Protein AF-A0A9X0MG99-F1 (afdb_monomer)

Radius of gyration: 11.66 Å; Cα contacts (8 Å, |Δi|>4): 116; chains: 1; bounding box: 26×27×32 Å

Nearest PDB structures (foldseek):
  3cqb-assembly1_A  TM=8.353E-01  e=5.608E-04  unclassified
  3c37-assembly2_B  TM=7.542E-01  e=5.994E-04  Geobacter sulfurreducens PCA
  3c37-assembly1_A  TM=7.448E-01  e=9.561E-04  Geobacter sulfurreducens PCA
  6ait-assembly1_B  TM=7.644E-01  e=5.589E-02  Escherichia coli K-12
  6ait-assembly1_E  TM=7.618E-01  e=7.298E-02  Escherichia coli K-12

Solvent-accessible surface area (backbone atoms only — not comparable to full-atom values): 4689 Å² total; per-residue (Å²): 137,83,56,72,39,74,47,50,71,67,61,42,61,76,43,39,67,58,51,50,52,51,25,63,76,69,72,55,78,82,72,40,63,30,33,27,73,37,78,61,68,46,69,45,49,51,73,80,48,29,38,36,36,18,50,18,26,72,72,72,48,53,73,68,55,45,48,52,52,51,52,52,33,50,49,26,36,75,67,73,48,77,131

InterPro domains:
  IPR001915 Peptidase M48 [PF01435] (18-82)
  IPR050083 Membrane-localized HtpX protease [PTHR43221] (6-79)

Organism: Bacillus cereus (NCBI:txid1396)

Secondary structure (DSSP, 8-state):
---EEEPPHHHHHHHHHHHHHHHHHHT--SPEEEEE--SS--EEEETTTEEEEEHHHHHH--HHHHHHHHHHHHHHHHHT---

pLDDT: mean 84.98, std 9.45, range [48.22, 93.62]

Structure (mmCIF, N/CA/C/O backbone):
data_AF-A0A9X0MG99-F1
#
_entry.id   AF-A0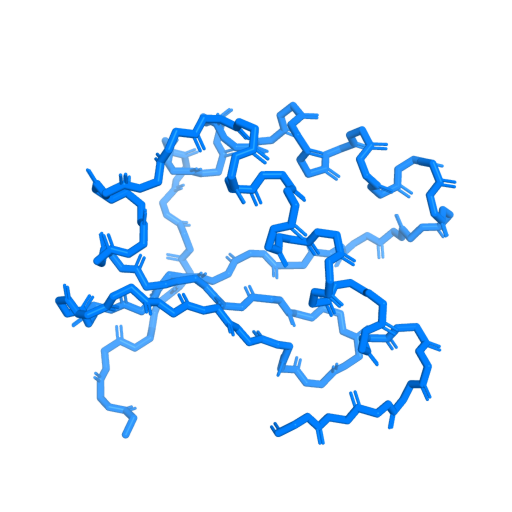A9X0MG99-F1
#
loop_
_atom_site.group_PDB
_atom_site.id
_atom_site.type_symbol
_atom_sit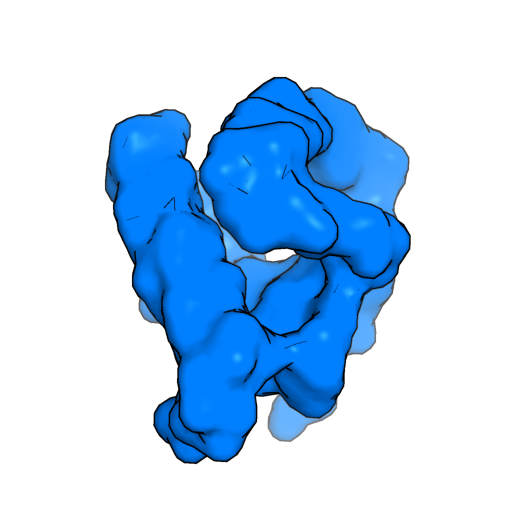e.label_atom_id
_atom_site.label_alt_id
_atom_site.label_comp_id
_atom_site.label_asym_id
_atom_site.label_entity_id
_atom_site.label_seq_id
_atom_site.pdbx_PDB_ins_code
_atom_site.Cartn_x
_atom_site.Cartn_y
_atom_site.Cartn_z
_atom_site.occupancy
_atom_site.B_iso_or_equiv
_atom_site.auth_seq_id
_atom_site.auth_comp_id
_atom_site.auth_asym_id
_atom_site.auth_atom_id
_atom_site.pdbx_PDB_model_num
ATOM 1 N N . MET A 1 1 ? -9.123 1.494 -17.843 1.00 50.84 1 MET A N 1
ATOM 2 C CA . MET A 1 1 ? -8.871 0.727 -16.601 1.00 50.84 1 MET A CA 1
ATOM 3 C C . MET A 1 1 ? -9.006 -0.778 -16.867 1.00 50.84 1 MET A C 1
ATOM 5 O O . MET A 1 1 ? -9.855 -1.435 -16.281 1.00 50.84 1 MET A O 1
ATOM 9 N N . ASN A 1 2 ? -8.192 -1.340 -17.768 1.00 48.22 2 ASN A N 1
ATOM 10 C CA . ASN A 1 2 ? -8.138 -2.794 -17.971 1.00 48.22 2 ASN A CA 1
ATOM 11 C C . ASN A 1 2 ? -7.015 -3.352 -17.082 1.00 48.22 2 ASN A C 1
ATOM 13 O O . ASN A 1 2 ? -5.908 -2.831 -17.143 1.00 48.22 2 ASN A O 1
ATOM 17 N N . GLY A 1 3 ? -7.285 -4.377 -16.262 1.00 69.81 3 GLY A N 1
ATOM 18 C CA . GLY A 1 3 ? -6.239 -5.099 -15.512 1.00 69.81 3 GLY A CA 1
ATOM 19 C C . GLY A 1 3 ?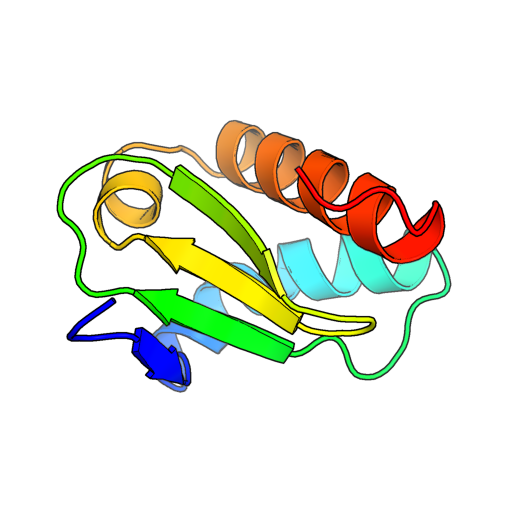 -6.169 -4.872 -13.995 1.00 69.81 3 GLY A C 1
ATOM 20 O O . GLY A 1 3 ? -5.197 -5.303 -13.373 1.00 69.81 3 GLY A O 1
ATOM 21 N N . MET A 1 4 ? -7.169 -4.238 -13.369 1.00 78.44 4 MET A N 1
ATOM 22 C CA . MET A 1 4 ? -7.261 -4.209 -11.903 1.00 78.44 4 MET A CA 1
ATOM 23 C C . MET A 1 4 ? -7.705 -5.575 -11.375 1.00 78.44 4 MET A C 1
ATOM 25 O O . MET A 1 4 ? -8.740 -6.103 -11.781 1.00 78.44 4 MET A O 1
ATOM 29 N N . ARG A 1 5 ? -6.942 -6.137 -10.436 1.00 85.44 5 ARG A N 1
ATOM 30 C CA . ARG A 1 5 ? -7.309 -7.365 -9.725 1.00 85.44 5 ARG A CA 1
ATOM 31 C C . ARG A 1 5 ? -7.111 -7.207 -8.227 1.00 85.44 5 ARG A C 1
ATOM 33 O O . ARG A 1 5 ? -6.338 -6.371 -7.763 1.00 85.44 5 ARG A O 1
ATOM 40 N N . ARG A 1 6 ? -7.758 -8.075 -7.449 1.00 80.25 6 ARG A N 1
ATOM 41 C CA . ARG A 1 6 ? -7.385 -8.234 -6.040 1.00 80.25 6 ARG A CA 1
ATOM 42 C C . ARG A 1 6 ? -5.911 -8.625 -5.941 1.00 80.25 6 ARG A C 1
ATOM 44 O O . ARG A 1 6 ? -5.406 -9.396 -6.767 1.00 80.25 6 ARG A O 1
ATOM 51 N N . ALA A 1 7 ? -5.233 -8.083 -4.934 1.00 79.88 7 ALA A N 1
ATOM 52 C CA . ALA A 1 7 ? -3.885 -8.506 -4.594 1.00 79.88 7 ALA A CA 1
ATOM 53 C C . ALA A 1 7 ? -3.868 -10.025 -4.336 1.00 79.88 7 ALA A C 1
ATOM 55 O O . ALA A 1 7 ? -4.794 -10.586 -3.747 1.00 79.88 7 ALA A O 1
ATOM 56 N N . THR A 1 8 ? -2.825 -10.707 -4.805 1.00 83.44 8 THR A N 1
ATOM 57 C CA . THR A 1 8 ? -2.588 -12.113 -4.457 1.00 83.44 8 THR A CA 1
ATOM 58 C C . THR A 1 8 ? -2.270 -12.226 -2.968 1.00 83.44 8 THR A C 1
ATOM 60 O O . THR A 1 8 ? -1.817 -11.260 -2.358 1.00 83.44 8 THR A O 1
ATOM 63 N N . LYS A 1 9 ? -2.435 -13.419 -2.380 1.00 78.38 9 LYS A N 1
ATOM 64 C CA . LYS A 1 9 ? -2.092 -13.652 -0.965 1.00 78.38 9 LYS A CA 1
ATOM 65 C C . LYS A 1 9 ? -0.673 -13.194 -0.623 1.00 78.38 9 LYS A C 1
ATOM 67 O O . LYS A 1 9 ? -0.499 -12.477 0.348 1.00 78.38 9 LYS A O 1
ATOM 7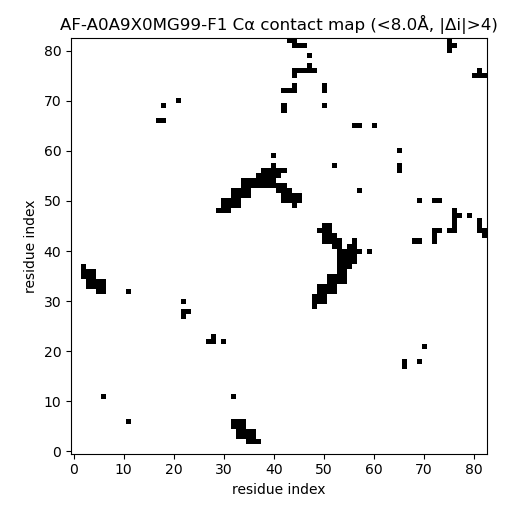2 N N . ARG A 1 10 ? 0.305 -13.506 -1.479 1.00 83.56 10 ARG A N 1
ATOM 73 C CA . ARG A 1 10 ? 1.705 -13.093 -1.301 1.00 83.56 10 ARG A CA 1
ATOM 74 C C . ARG A 1 10 ? 1.882 -11.573 -1.338 1.00 83.56 10 ARG A C 1
ATOM 76 O O . ARG A 1 10 ? 2.608 -11.022 -0.523 1.00 83.56 10 ARG A O 1
ATOM 83 N N . GLU A 1 11 ? 1.230 -10.898 -2.283 1.00 81.56 11 GLU A N 1
ATOM 84 C CA . GLU A 1 11 ? 1.265 -9.432 -2.377 1.00 81.56 11 GLU A CA 1
ATOM 85 C C . GLU A 1 11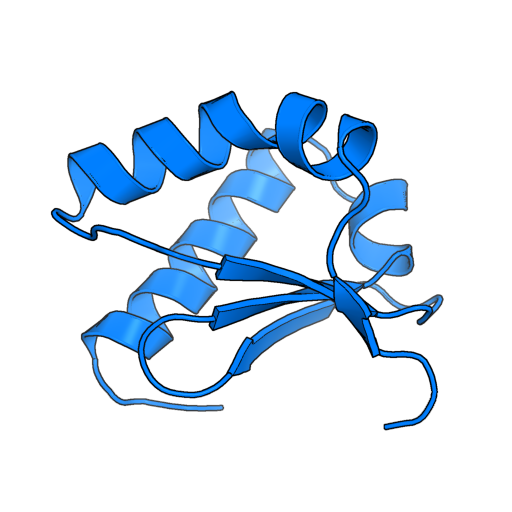 ? 0.634 -8.774 -1.147 1.00 81.56 11 GLU A C 1
ATOM 87 O O . GLU A 1 11 ? 1.146 -7.762 -0.677 1.00 81.56 11 GLU A O 1
ATOM 92 N N . VAL A 1 12 ? -0.450 -9.353 -0.620 1.00 78.88 12 VAL A N 1
ATOM 93 C CA . VAL A 1 12 ? -1.055 -8.910 0.639 1.00 78.88 12 VAL A CA 1
ATOM 94 C C . VAL A 1 12 ? -0.091 -9.156 1.790 1.00 78.88 12 VAL A C 1
ATOM 96 O O . VAL A 1 12 ? 0.243 -8.208 2.478 1.00 78.88 12 VAL A O 1
ATOM 99 N N . GLU A 1 13 ? 0.405 -10.377 1.979 1.00 80.38 13 GLU A N 1
ATOM 100 C CA . GLU A 1 13 ? 1.300 -10.749 3.085 1.00 80.38 13 GLU A CA 1
ATOM 101 C C . GLU A 1 13 ? 2.550 -9.868 3.163 1.00 80.38 13 GLU A C 1
ATOM 103 O O . GLU A 1 13 ? 2.906 -9.423 4.248 1.00 80.38 13 GLU A O 1
ATOM 108 N N . GLN A 1 14 ? 3.171 -9.544 2.025 1.00 82.88 14 GLN A N 1
ATOM 109 C CA . GLN A 1 14 ? 4.352 -8.673 1.981 1.00 82.88 14 GLN A CA 1
ATOM 110 C C . GLN A 1 14 ? 4.071 -7.236 2.435 1.00 82.88 14 GLN A C 1
ATOM 112 O O . GLN A 1 14 ? 4.980 -6.546 2.878 1.00 82.88 14 GLN A O 1
ATOM 117 N N . ARG A 1 15 ? 2.830 -6.765 2.294 1.00 82.94 15 ARG A N 1
ATOM 118 C CA . ARG A 1 15 ? 2.441 -5.361 2.541 1.00 82.94 15 ARG A CA 1
ATOM 119 C C . ARG A 1 15 ? 1.545 -5.214 3.758 1.00 82.94 15 ARG A C 1
ATOM 121 O O . ARG A 1 15 ? 1.314 -4.103 4.225 1.00 82.94 15 ARG A O 1
ATOM 128 N N . LYS A 1 16 ? 1.055 -6.339 4.269 1.00 81.12 16 LYS A N 1
ATOM 129 C CA . LYS A 1 16 ? 0.187 -6.451 5.429 1.00 81.12 16 LYS A CA 1
ATOM 130 C C . LYS A 1 16 ? 0.784 -5.773 6.662 1.00 81.12 16 LYS A C 1
ATOM 132 O O . LYS A 1 16 ? 0.018 -5.072 7.301 1.00 81.12 16 LYS A O 1
ATOM 137 N N . PRO A 1 17 ? 2.096 -5.854 6.968 1.00 87.44 17 PRO A N 1
ATOM 138 C CA . PRO A 1 17 ? 2.650 -5.144 8.122 1.00 87.44 17 PRO A CA 1
ATOM 139 C C . PRO A 1 17 ? 2.468 -3.623 8.034 1.00 87.44 17 PRO A C 1
ATOM 141 O O . PRO A 1 17 ? 1.990 -3.005 8.980 1.00 87.44 17 PRO A O 1
ATOM 144 N N . ILE A 1 18 ? 2.779 -3.031 6.876 1.00 88.31 18 ILE A N 1
ATOM 145 C CA . ILE A 1 18 ? 2.653 -1.586 6.635 1.00 88.31 18 ILE A CA 1
ATOM 146 C C . ILE A 1 18 ? 1.178 -1.178 6.649 1.00 88.31 18 ILE A C 1
ATOM 148 O O . ILE A 1 18 ? 0.799 -0.216 7.312 1.00 88.31 18 ILE A O 1
ATOM 152 N N . LEU A 1 19 ? 0.332 -1.935 5.944 1.00 85.69 19 LEU A N 1
ATOM 153 C CA . LEU A 1 19 ? -1.108 -1.693 5.887 1.00 85.69 19 LEU A CA 1
ATOM 154 C C . LEU A 1 19 ? -1.762 -1.798 7.263 1.00 85.69 19 LEU A C 1
ATOM 156 O O . LEU A 1 19 ? -2.516 -0.902 7.627 1.00 85.69 19 LEU A O 1
ATOM 160 N N . ASP A 1 20 ? -1.464 -2.846 8.028 1.00 86.75 20 ASP A N 1
ATOM 161 C CA . ASP A 1 20 ? -2.013 -3.062 9.367 1.00 86.75 20 ASP A CA 1
ATOM 162 C C . ASP A 1 20 ? -1.543 -1.949 10.320 1.00 86.75 20 ASP A C 1
ATOM 164 O O . ASP A 1 20 ? -2.360 -1.403 11.061 1.00 86.75 20 ASP A O 1
ATOM 168 N N . ALA A 1 21 ? -0.268 -1.543 10.258 1.00 87.62 21 ALA A N 1
ATOM 169 C CA . ALA A 1 21 ? 0.266 -0.447 11.070 1.00 87.62 21 ALA A CA 1
ATOM 170 C C . ALA A 1 21 ? -0.419 0.896 10.758 1.00 87.62 21 ALA A C 1
ATOM 172 O O . ALA A 1 21 ? -0.802 1.630 11.674 1.00 87.62 21 ALA A O 1
ATOM 173 N N . LEU A 1 22 ? -0.625 1.207 9.474 1.00 87.19 22 LEU A N 1
ATOM 174 C CA . LEU A 1 22 ? -1.342 2.409 9.046 1.00 87.19 22 LEU A CA 1
ATOM 175 C C . LEU A 1 22 ? -2.822 2.354 9.445 1.00 87.19 22 LEU A C 1
ATOM 177 O O . LEU A 1 22 ? -3.335 3.313 10.018 1.00 87.19 22 LEU A O 1
ATOM 181 N N . CYS A 1 23 ? -3.496 1.226 9.211 1.00 87.25 23 CYS A N 1
ATOM 182 C CA . CYS A 1 23 ? -4.897 1.024 9.584 1.00 87.25 23 CYS A CA 1
ATOM 183 C C . CYS A 1 23 ? -5.104 1.170 11.095 1.00 87.25 23 CYS A C 1
ATOM 185 O O . CYS A 1 23 ? -6.018 1.873 11.521 1.00 87.25 23 CYS A O 1
ATOM 187 N N . GLN A 1 24 ? -4.225 0.575 11.908 1.00 88.00 24 GLN A N 1
ATOM 188 C CA . GLN A 1 24 ? -4.270 0.685 13.364 1.00 88.00 24 GLN A CA 1
ATOM 189 C C . GLN A 1 24 ? -4.078 2.132 13.824 1.00 88.00 24 GLN A C 1
ATOM 191 O O . GLN A 1 24 ? -4.845 2.626 14.648 1.00 88.00 24 GLN A O 1
ATOM 196 N N . ARG A 1 25 ? -3.072 2.826 13.281 1.00 86.31 25 ARG A N 1
ATOM 197 C CA . ARG A 1 25 ? -2.755 4.209 13.658 1.00 86.31 25 ARG A CA 1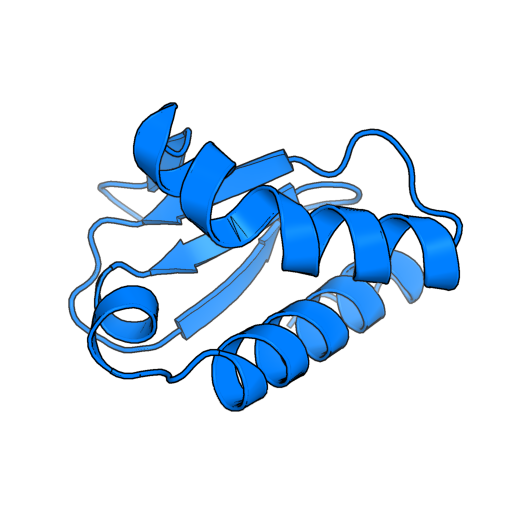
ATOM 198 C C . ARG A 1 25 ? -3.858 5.194 13.267 1.00 86.31 25 ARG A C 1
ATOM 200 O O . ARG A 1 25 ? -4.049 6.189 13.958 1.00 86.31 25 ARG A O 1
ATOM 207 N N . LEU A 1 26 ? -4.563 4.918 12.172 1.00 83.31 26 LEU A N 1
ATOM 208 C CA . LEU A 1 26 ? -5.597 5.788 11.610 1.00 83.31 26 LEU A CA 1
ATOM 209 C C . LEU A 1 26 ? -7.027 5.355 11.979 1.00 83.31 26 LEU A C 1
ATOM 211 O O . LEU A 1 26 ? -7.981 6.028 11.601 1.00 83.31 26 LEU A O 1
ATOM 215 N N . GLY A 1 27 ? -7.192 4.255 12.721 1.00 84.62 27 GLY A N 1
ATOM 216 C CA . GLY A 1 27 ? -8.498 3.762 13.170 1.00 84.62 27 GLY A CA 1
ATOM 217 C C . GLY A 1 27 ? -9.380 3.186 12.055 1.00 84.62 27 GLY A C 1
ATOM 218 O O . GLY A 1 27 ? -10.603 3.167 12.193 1.00 84.62 27 GLY A O 1
ATOM 219 N N . ILE A 1 28 ? -8.788 2.719 10.952 1.00 84.00 28 ILE A N 1
ATOM 220 C CA . ILE A 1 28 ? -9.519 2.163 9.806 1.00 84.00 28 ILE A CA 1
ATOM 221 C C . ILE A 1 28 ? -9.572 0.643 9.906 1.00 84.00 28 ILE A C 1
ATOM 223 O O . ILE A 1 28 ? -8.568 -0.016 10.158 1.00 84.00 28 ILE A O 1
ATOM 227 N N . GLN A 1 29 ? -10.753 0.084 9.654 1.00 84.12 29 GLN A N 1
ATOM 228 C CA . GLN A 1 29 ? -10.980 -1.357 9.583 1.00 84.12 29 GLN A CA 1
ATOM 229 C C . GLN A 1 29 ? -11.449 -1.759 8.182 1.00 84.12 29 GLN A C 1
ATOM 231 O O . GLN A 1 29 ? -12.177 -1.009 7.518 1.00 84.12 29 GLN A O 1
ATOM 236 N N . ASP A 1 30 ? -11.063 -2.968 7.774 1.00 83.50 30 ASP A N 1
ATOM 237 C CA . ASP A 1 30 ? -11.455 -3.614 6.513 1.00 83.50 30 ASP A CA 1
ATOM 238 C C . ASP A 1 30 ? -10.977 -2.895 5.242 1.00 83.50 30 ASP A C 1
ATOM 240 O O . ASP A 1 30 ? -11.673 -2.883 4.226 1.00 83.50 30 ASP A O 1
ATOM 244 N N . LEU A 1 31 ? -9.789 -2.285 5.284 1.00 87.12 31 LEU A N 1
ATOM 245 C CA . LEU A 1 31 ? -9.180 -1.684 4.100 1.00 87.12 31 LEU A CA 1
ATOM 246 C C . LEU A 1 31 ? -8.802 -2.773 3.079 1.00 87.12 31 LEU A C 1
ATOM 248 O O . LEU A 1 31 ? -8.091 -3.730 3.391 1.00 87.12 31 LEU A O 1
ATOM 252 N N . VAL A 1 32 ? -9.263 -2.619 1.840 1.00 88.00 32 VAL A N 1
ATOM 253 C CA . VAL A 1 32 ? -9.023 -3.566 0.748 1.00 88.00 32 VAL A CA 1
ATOM 254 C C . VAL A 1 32 ? -7.873 -3.077 -0.127 1.00 88.00 32 VAL A C 1
ATOM 256 O O . VAL A 1 32 ? -7.940 -1.990 -0.697 1.00 88.00 32 VAL A O 1
ATOM 259 N N . LEU A 1 33 ? -6.847 -3.915 -0.303 1.00 89.12 33 LEU A N 1
ATOM 260 C CA . LEU A 1 33 ? -5.758 -3.658 -1.246 1.00 89.12 33 LEU A CA 1
ATOM 261 C C . LEU A 1 33 ? -6.024 -4.330 -2.603 1.00 89.12 33 LEU A C 1
ATOM 263 O O . LEU A 1 33 ? -6.146 -5.557 -2.705 1.00 89.12 33 LEU A O 1
ATOM 267 N N . CYS A 1 34 ? -6.041 -3.527 -3.662 1.00 91.38 34 CYS A N 1
ATOM 268 C CA . CYS A 1 34 ? -6.061 -3.977 -5.051 1.00 91.38 34 CYS A CA 1
ATOM 269 C C . CYS A 1 34 ? -4.705 -3.741 -5.723 1.00 91.38 34 CYS A C 1
ATOM 271 O O . CYS A 1 34 ? -3.947 -2.856 -5.329 1.00 91.38 34 CYS A O 1
ATOM 273 N N . VAL A 1 35 ? -4.405 -4.540 -6.748 1.00 90.44 35 VAL A N 1
ATOM 274 C CA . VAL A 1 35 ? -3.219 -4.360 -7.588 1.00 90.44 35 VAL A CA 1
ATOM 275 C C . VAL A 1 35 ? -3.646 -4.203 -9.042 1.00 90.44 35 VAL A C 1
ATOM 277 O O . VAL A 1 35 ? -4.299 -5.089 -9.601 1.00 90.44 35 VAL A O 1
ATOM 280 N N . ALA A 1 36 ? -3.249 -3.096 -9.659 1.00 90.88 36 ALA A N 1
ATOM 281 C CA . ALA A 1 36 ? -3.407 -2.864 -11.088 1.00 90.88 36 ALA A CA 1
ATOM 282 C C . ALA A 1 36 ? -2.167 -3.333 -11.856 1.00 90.88 36 ALA A C 1
ATOM 284 O O . ALA A 1 36 ? -1.026 -3.075 -11.455 1.00 90.88 36 ALA A O 1
ATOM 285 N N . ASP A 1 37 ? -2.385 -4.024 -12.976 1.00 90.12 37 ASP A N 1
ATOM 286 C CA . ASP A 1 37 ? -1.319 -4.455 -13.885 1.00 90.12 37 ASP A CA 1
ATOM 287 C C . ASP A 1 37 ? -0.834 -3.311 -14.789 1.00 90.12 37 ASP A C 1
ATOM 289 O O . ASP A 1 37 ? -0.906 -3.373 -16.013 1.00 90.12 37 ASP A O 1
ATOM 293 N N . GLU A 1 38 ? -0.372 -2.232 -14.162 1.00 90.56 38 GLU A N 1
ATOM 294 C CA . GLU A 1 38 ? 0.132 -1.039 -14.835 1.00 90.56 38 GLU A CA 1
ATOM 295 C C . GLU A 1 38 ? 1.635 -0.884 -14.556 1.00 90.56 38 GLU A C 1
ATOM 297 O O . GLU A 1 38 ? 2.073 -1.072 -13.413 1.00 90.56 38 GLU A O 1
ATOM 302 N N . PRO A 1 39 ? 2.454 -0.573 -15.580 1.00 90.31 39 PRO A N 1
ATOM 303 C CA . PRO A 1 39 ? 3.908 -0.532 -15.444 1.00 90.31 39 PRO A CA 1
ATOM 304 C C . PRO A 1 39 ? 4.418 0.750 -14.778 1.00 90.31 39 PRO A C 1
ATOM 306 O O . PRO A 1 39 ? 5.544 0.764 -14.288 1.00 90.31 39 PRO A O 1
ATOM 309 N N . PHE A 1 40 ? 3.612 1.811 -14.755 1.00 92.25 40 PHE A N 1
ATOM 310 C CA . PHE A 1 40 ? 3.994 3.104 -14.194 1.00 92.25 40 PHE A CA 1
ATOM 311 C C . PHE A 1 40 ? 3.660 3.179 -12.701 1.00 92.25 40 PHE A C 1
ATOM 313 O O . PHE A 1 40 ? 2.613 2.663 -12.296 1.00 92.25 40 PHE A O 1
ATOM 320 N N . PRO A 1 41 ? 4.525 3.788 -11.871 1.00 93.06 41 PRO A N 1
ATOM 321 C CA . PRO A 1 41 ? 4.295 3.899 -10.438 1.00 93.06 41 PRO A CA 1
ATOM 322 C C . PRO A 1 41 ? 3.113 4.814 -10.134 1.00 93.06 41 PRO A C 1
ATOM 324 O O . PRO A 1 41 ? 3.133 5.993 -10.473 1.00 93.06 41 PRO A O 1
ATOM 327 N N . ASN A 1 42 ? 2.077 4.246 -9.517 1.00 93.06 42 ASN A N 1
ATOM 328 C CA . ASN A 1 42 ? 0.902 4.973 -9.062 1.00 93.06 42 ASN A CA 1
ATOM 329 C C . ASN A 1 42 ? 0.192 4.225 -7.916 1.00 93.06 42 ASN A C 1
ATOM 331 O O . ASN A 1 42 ? 0.318 3.000 -7.778 1.00 93.06 42 ASN A O 1
ATOM 335 N N . ALA A 1 43 ? -0.585 4.960 -7.128 1.00 92.75 43 ALA A N 1
ATOM 336 C CA . ALA A 1 43 ? -1.579 4.438 -6.201 1.00 92.75 43 ALA A CA 1
ATOM 337 C C . ALA A 1 43 ? -2.775 5.390 -6.158 1.00 92.75 43 ALA A C 1
ATOM 339 O O . ALA A 1 43 ? -2.621 6.572 -6.438 1.00 92.75 43 ALA A O 1
ATOM 340 N N . TYR A 1 44 ? -3.957 4.872 -5.845 1.00 91.56 44 TYR A N 1
ATOM 341 C CA . TYR A 1 44 ? -5.155 5.693 -5.714 1.00 91.56 44 TYR A CA 1
ATOM 342 C C . TYR A 1 44 ? -6.187 5.051 -4.791 1.00 91.56 44 TYR A C 1
ATOM 344 O O . TYR A 1 44 ? -6.366 3.824 -4.773 1.00 91.56 44 TYR A O 1
ATOM 352 N N . ALA A 1 45 ? -6.900 5.890 -4.049 1.00 90.12 45 ALA A N 1
ATOM 353 C CA . ALA A 1 45 ? -8.116 5.516 -3.344 1.00 90.12 45 ALA A CA 1
ATOM 354 C C . ALA A 1 45 ? -9.260 5.198 -4.327 1.00 90.12 45 ALA A C 1
ATOM 356 O O . ALA A 1 45 ? -9.498 5.906 -5.302 1.00 90.12 45 ALA A O 1
ATOM 357 N N . LEU A 1 46 ? -10.005 4.127 -4.056 1.00 85.81 46 LEU A N 1
ATOM 358 C CA . LEU A 1 46 ? -11.202 3.741 -4.797 1.00 85.81 46 LEU A CA 1
ATOM 359 C C . LEU A 1 46 ? -12.381 3.605 -3.823 1.00 85.81 46 LEU A C 1
ATOM 361 O O . LEU A 1 46 ? -12.526 2.613 -3.103 1.00 85.81 46 LEU A O 1
ATOM 365 N N . GLY A 1 47 ? -13.250 4.615 -3.804 1.00 83.19 47 GLY A N 1
ATOM 366 C CA . GLY A 1 47 ? -14.357 4.683 -2.850 1.00 83.19 47 GLY A CA 1
ATOM 367 C C . GLY A 1 47 ? -13.868 4.831 -1.405 1.00 83.19 47 GLY A C 1
ATOM 368 O O . GLY A 1 47 ? -12.827 5.421 -1.147 1.00 83.19 47 GLY A O 1
ATOM 369 N N . SER A 1 48 ? -14.625 4.294 -0.445 1.00 79.81 48 SER A N 1
ATOM 370 C CA . SER A 1 48 ? -14.425 4.590 0.983 1.00 79.81 48 SER A CA 1
ATOM 371 C C . SER A 1 48 ? -13.507 3.631 1.741 1.00 79.81 48 SER A C 1
ATOM 373 O O . SER A 1 48 ? -13.208 3.884 2.902 1.00 79.81 48 SER A O 1
ATOM 375 N N . LYS A 1 49 ? -13.103 2.499 1.153 1.00 86.38 49 LYS A N 1
ATOM 376 C CA . LYS A 1 49 ? -12.301 1.470 1.850 1.00 86.38 49 LYS A CA 1
ATOM 377 C C . LYS A 1 49 ? -11.382 0.665 0.932 1.00 86.38 49 LYS A C 1
ATOM 379 O O . LYS A 1 49 ? -10.942 -0.418 1.306 1.00 86.38 49 LYS A O 1
ATOM 384 N N . THR A 1 50 ? -11.099 1.147 -0.273 1.00 89.44 50 THR A N 1
ATOM 385 C CA . THR A 1 50 ? -10.226 0.422 -1.203 1.00 89.44 50 THR A CA 1
ATOM 386 C C . THR A 1 50 ? -9.074 1.310 -1.618 1.00 89.44 50 THR A C 1
ATOM 388 O O . THR A 1 50 ? -9.282 2.473 -1.940 1.00 89.44 50 THR A O 1
ATOM 391 N N . ILE A 1 51 ? -7.871 0.751 -1.641 1.00 90.88 51 ILE A N 1
ATOM 392 C CA . ILE A 1 51 ? -6.695 1.382 -2.236 1.00 90.88 51 ILE A CA 1
ATOM 393 C C . ILE A 1 51 ? -6.175 0.458 -3.320 1.00 90.88 51 ILE A C 1
ATOM 395 O O . ILE A 1 51 ? -6.037 -0.751 -3.115 1.00 90.88 51 ILE A O 1
ATOM 399 N N . CYS A 1 52 ? -5.895 1.022 -4.484 1.00 92.12 52 CYS A N 1
ATOM 400 C CA . CYS A 1 52 ? -5.257 0.320 -5.578 1.00 92.12 52 CYS A CA 1
ATOM 401 C C . CYS A 1 52 ? -3.817 0.804 -5.721 1.00 92.12 52 CYS A C 1
ATOM 403 O O . CYS A 1 52 ? -3.562 2.001 -5.729 1.00 92.12 52 CYS A O 1
ATOM 405 N N . VAL A 1 53 ? -2.882 -0.131 -5.861 1.00 93.56 53 VAL A N 1
ATOM 406 C CA . VAL A 1 53 ? -1.474 0.150 -6.169 1.00 93.56 53 VAL A CA 1
ATOM 407 C C . VAL A 1 53 ? -1.106 -0.488 -7.504 1.00 93.56 53 VAL A C 1
ATOM 409 O O . VAL A 1 53 ? -1.590 -1.571 -7.834 1.00 93.56 53 VAL A O 1
ATOM 412 N N . THR A 1 54 ? -0.248 0.141 -8.298 1.00 93.31 54 THR A N 1
ATOM 413 C CA . THR A 1 54 ? 0.190 -0.445 -9.574 1.00 93.31 54 THR A CA 1
ATOM 414 C C . THR A 1 54 ? 1.379 -1.381 -9.386 1.00 93.31 54 THR A C 1
ATOM 416 O O . THR A 1 54 ? 2.191 -1.214 -8.474 1.00 93.31 54 THR A O 1
ATOM 419 N N . LYS A 1 55 ? 1.556 -2.358 -10.284 1.00 91.06 55 LYS A N 1
ATOM 420 C CA . LYS A 1 55 ? 2.790 -3.163 -10.318 1.00 91.06 55 LYS A CA 1
ATOM 421 C C . LYS A 1 55 ? 4.045 -2.313 -10.507 1.00 91.06 55 LYS A C 1
ATOM 423 O O . LYS A 1 55 ? 5.090 -2.703 -9.996 1.00 91.06 55 LYS A O 1
ATOM 428 N N . GLY A 1 56 ? 3.953 -1.199 -11.234 1.00 92.56 56 GLY A N 1
ATOM 429 C CA . GLY A 1 56 ? 5.034 -0.227 -11.370 1.00 92.56 56 GLY A CA 1
ATOM 430 C C . GLY A 1 56 ? 5.521 0.264 -10.014 1.00 92.56 56 GLY A C 1
ATOM 431 O O . GLY A 1 56 ? 6.695 0.101 -9.699 1.00 92.56 56 GLY A O 1
ATOM 432 N N . LEU A 1 57 ? 4.599 0.741 -9.171 1.00 93.62 57 LEU A N 1
ATOM 433 C CA . LEU A 1 57 ? 4.931 1.275 -7.850 1.00 93.62 57 LEU A CA 1
ATOM 434 C C . LEU A 1 57 ? 5.580 0.203 -6.981 1.00 93.62 57 LEU A C 1
ATOM 436 O O . LEU A 1 57 ? 6.600 0.433 -6.349 1.00 93.62 57 LEU A O 1
ATOM 440 N N . LEU A 1 58 ? 5.025 -1.004 -7.020 1.00 90.12 58 LEU A N 1
ATOM 441 C CA . LEU A 1 58 ? 5.502 -2.142 -6.237 1.00 90.12 58 LEU A CA 1
ATOM 442 C C . LEU A 1 58 ? 6.896 -2.636 -6.632 1.00 90.12 58 LEU A C 1
ATOM 444 O O . LEU A 1 58 ? 7.514 -3.369 -5.866 1.00 90.12 58 LEU A O 1
ATOM 448 N N . LYS A 1 59 ? 7.359 -2.310 -7.841 1.00 91.56 59 LYS A N 1
ATOM 449 C CA . LYS A 1 59 ? 8.697 -2.665 -8.324 1.00 91.56 59 LYS A CA 1
ATOM 450 C C . LYS A 1 59 ? 9.726 -1.579 -8.042 1.00 91.56 59 LYS A C 1
ATOM 452 O O . LYS A 1 59 ? 10.905 -1.904 -7.958 1.00 91.56 59 LYS A O 1
ATOM 457 N N . THR A 1 60 ? 9.301 -0.319 -7.982 1.00 93.38 60 THR A N 1
ATOM 458 C CA . THR A 1 60 ? 10.209 0.830 -7.903 1.00 93.38 60 THR A CA 1
ATOM 459 C C . THR A 1 60 ? 10.307 1.419 -6.506 1.00 93.38 60 THR A C 1
ATOM 461 O O . THR A 1 60 ? 11.373 1.908 -6.158 1.00 93.38 60 THR A O 1
ATOM 464 N N . ALA A 1 61 ? 9.220 1.393 -5.730 1.00 92.75 61 ALA A N 1
ATOM 465 C CA . ALA A 1 61 ? 9.186 1.978 -4.399 1.00 92.75 61 ALA A CA 1
ATOM 466 C C . ALA A 1 61 ? 9.837 1.050 -3.371 1.00 92.75 61 ALA A C 1
ATOM 468 O O . ALA A 1 61 ? 9.577 -0.158 -3.348 1.00 92.75 61 ALA A O 1
ATOM 469 N N . ASN A 1 62 ? 10.643 1.632 -2.491 1.00 91.56 62 ASN A N 1
ATOM 470 C CA . ASN A 1 62 ? 11.080 0.965 -1.272 1.00 91.56 62 ASN A CA 1
ATOM 471 C C . ASN A 1 62 ? 9.961 0.960 -0.205 1.00 91.56 62 ASN A C 1
ATOM 473 O O . ASN A 1 62 ? 8.857 1.461 -0.425 1.00 91.56 62 ASN A O 1
ATOM 477 N N . GLU A 1 63 ? 10.230 0.357 0.955 1.00 87.69 63 GLU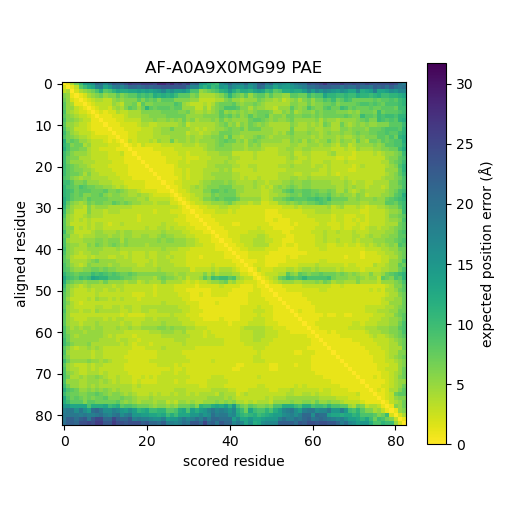 A N 1
ATOM 478 C CA . GLU A 1 63 ? 9.234 0.198 2.022 1.00 87.69 63 GLU A CA 1
ATOM 479 C C . GLU A 1 63 ? 8.729 1.537 2.586 1.00 87.69 63 GLU A C 1
ATOM 481 O O . GLU A 1 63 ? 7.525 1.707 2.786 1.00 87.69 63 GLU A O 1
ATOM 486 N N . GLU A 1 64 ? 9.630 2.503 2.786 1.00 90.19 64 GLU A N 1
ATOM 487 C CA . GLU A 1 64 ? 9.301 3.829 3.321 1.00 90.19 64 GLU A CA 1
ATOM 488 C C . GLU A 1 64 ? 8.495 4.655 2.314 1.00 90.19 64 GLU A C 1
ATOM 490 O O . GLU A 1 64 ? 7.485 5.266 2.667 1.00 90.19 64 GLU A O 1
ATOM 495 N N . GLU A 1 65 ? 8.894 4.623 1.042 1.00 92.44 65 GLU A N 1
ATOM 496 C CA . GLU A 1 65 ? 8.178 5.282 -0.052 1.00 92.44 65 GLU A CA 1
ATOM 497 C C . GLU A 1 65 ? 6.771 4.702 -0.212 1.00 92.44 65 GLU A C 1
ATOM 499 O O . GLU A 1 65 ? 5.794 5.447 -0.319 1.00 92.44 65 GLU A O 1
ATOM 50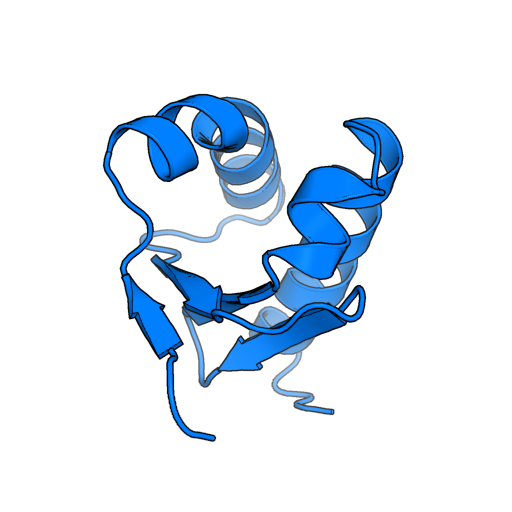4 N N . LEU A 1 66 ? 6.642 3.371 -0.169 1.00 91.12 66 LEU A N 1
ATOM 505 C CA . LEU A 1 66 ? 5.348 2.703 -0.244 1.00 91.12 66 LEU A CA 1
ATOM 506 C C . LEU A 1 66 ? 4.462 3.068 0.953 1.00 91.12 66 LEU A C 1
ATOM 508 O O . LEU A 1 66 ? 3.277 3.340 0.766 1.00 91.12 66 LEU A O 1
ATOM 512 N N . ALA A 1 67 ? 5.018 3.106 2.166 1.00 90.19 67 ALA A N 1
ATOM 513 C CA . ALA A 1 67 ? 4.286 3.519 3.359 1.00 90.19 67 ALA A CA 1
ATOM 514 C C . ALA A 1 67 ? 3.795 4.971 3.253 1.00 90.19 67 ALA A C 1
ATOM 516 O O . ALA A 1 67 ? 2.640 5.244 3.581 1.00 90.19 67 ALA A O 1
ATOM 517 N N . GLY A 1 68 ? 4.631 5.883 2.748 1.00 91.69 68 GLY A N 1
ATOM 518 C CA . GLY A 1 68 ? 4.264 7.281 2.517 1.00 91.69 68 GLY A CA 1
ATOM 519 C C . GLY A 1 68 ? 3.129 7.438 1.502 1.00 91.69 68 GLY A C 1
ATOM 520 O O . GLY A 1 68 ? 2.153 8.137 1.774 1.00 91.69 68 GLY A O 1
ATOM 521 N N . VAL A 1 69 ? 3.213 6.735 0.368 1.00 93.62 69 VAL A N 1
ATOM 522 C CA . VAL A 1 69 ? 2.163 6.742 -0.665 1.00 93.62 69 VAL A CA 1
ATOM 523 C C . VAL A 1 69 ? 0.859 6.147 -0.134 1.00 93.62 69 VAL A C 1
ATOM 525 O O . VAL A 1 69 ? -0.202 6.743 -0.296 1.00 93.62 69 VAL A O 1
ATOM 528 N N . LEU A 1 70 ? 0.913 5.005 0.557 1.00 90.56 70 LEU A N 1
ATOM 529 C CA . LEU A 1 70 ? -0.279 4.402 1.156 1.00 90.56 70 LEU A CA 1
ATOM 530 C C . LEU A 1 70 ? -0.903 5.316 2.213 1.00 90.56 70 LEU A C 1
ATOM 532 O O . LEU A 1 70 ? -2.118 5.467 2.232 1.00 90.56 70 LEU A O 1
ATOM 536 N N . ALA A 1 71 ? -0.101 5.954 3.066 1.00 89.44 71 ALA A N 1
ATOM 537 C CA . ALA A 1 71 ? -0.606 6.899 4.057 1.00 89.44 71 ALA A CA 1
ATOM 538 C C . ALA A 1 71 ? -1.303 8.103 3.400 1.00 89.44 71 ALA A C 1
ATOM 540 O O . ALA A 1 71 ? -2.359 8.523 3.875 1.00 89.44 71 ALA A O 1
ATOM 541 N N . HIS A 1 72 ? -0.747 8.620 2.300 1.00 90.38 72 HIS A N 1
ATOM 542 C CA . HIS A 1 72 ? -1.361 9.687 1.509 1.00 90.38 72 HIS A CA 1
ATOM 543 C C . HIS A 1 72 ? -2.734 9.267 0.964 1.00 90.38 72 HIS A C 1
ATOM 545 O O . HIS A 1 72 ? -3.728 9.948 1.217 1.00 90.38 72 HIS A O 1
ATOM 551 N N . GLU A 1 73 ? -2.815 8.105 0.312 1.00 91.00 73 GLU A N 1
ATOM 552 C CA . GLU A 1 73 ? -4.072 7.583 -0.241 1.00 91.00 73 GLU A CA 1
ATOM 553 C C . GLU A 1 73 ? -5.103 7.226 0.840 1.00 91.00 73 GLU A C 1
ATOM 555 O O . GLU A 1 73 ? -6.304 7.419 0.659 1.00 91.00 73 GLU A O 1
ATOM 560 N N . ILE A 1 74 ? -4.666 6.753 2.009 1.00 86.75 74 ILE A N 1
ATOM 561 C CA . ILE A 1 74 ? -5.567 6.562 3.151 1.00 86.75 74 ILE A CA 1
ATOM 562 C C . ILE A 1 74 ? -6.118 7.914 3.640 1.00 86.75 74 ILE A C 1
ATOM 564 O O . ILE A 1 74 ? -7.284 8.003 4.029 1.00 86.75 74 ILE A O 1
ATOM 568 N N . GLY A 1 75 ? -5.313 8.978 3.603 1.00 84.94 75 GLY A N 1
ATOM 569 C CA . GLY A 1 75 ? -5.764 10.335 3.911 1.00 84.94 75 GLY A CA 1
ATOM 570 C C . GLY A 1 75 ? -6.917 10.792 3.012 1.00 84.94 75 GLY A C 1
ATOM 571 O O . GLY A 1 75 ? -7.889 11.367 3.511 1.00 84.94 75 GLY A O 1
ATOM 572 N N . HIS A 1 76 ? -6.850 10.465 1.720 1.00 83.94 76 HIS A N 1
ATOM 573 C CA . HIS A 1 76 ? -7.927 10.689 0.746 1.00 83.94 76 HIS A CA 1
ATOM 574 C C . HIS A 1 76 ? -9.201 9.927 1.105 1.00 83.94 76 HIS A C 1
ATOM 576 O O . HIS A 1 76 ? -10.282 10.519 1.166 1.00 83.94 76 HIS A O 1
ATOM 582 N N . VAL A 1 77 ? -9.064 8.645 1.462 1.00 81.31 77 VAL A N 1
ATOM 583 C CA . VAL A 1 77 ? -10.177 7.808 1.938 1.00 81.31 77 VAL A CA 1
ATOM 584 C C . VAL A 1 77 ? -10.870 8.418 3.164 1.00 81.31 77 VAL A C 1
ATOM 586 O O . VAL A 1 77 ? -12.098 8.467 3.217 1.00 81.31 77 VAL A O 1
ATOM 589 N N . LEU A 1 78 ? -10.100 8.897 4.145 1.00 80.50 78 LEU A N 1
ATOM 590 C CA . LEU A 1 78 ? -10.639 9.482 5.379 1.00 80.50 78 LEU A CA 1
ATOM 591 C C . LEU A 1 78 ? -11.287 10.852 5.168 1.00 80.50 78 LEU A C 1
ATOM 593 O O . LEU A 1 78 ? -12.272 11.178 5.830 1.00 80.50 78 LEU A O 1
ATOM 597 N N . SER A 1 79 ? -10.723 11.655 4.269 1.00 76.62 79 SER A N 1
ATOM 598 C CA . SER A 1 79 ? -11.152 13.039 4.041 1.00 76.62 79 SER A CA 1
ATOM 599 C C . SER A 1 79 ? -12.247 13.159 2.980 1.00 76.62 79 SER A C 1
ATOM 601 O O . SER A 1 79 ? -12.674 14.270 2.682 1.00 76.62 79 SER A O 1
ATOM 603 N N . TRP A 1 80 ? -12.694 12.039 2.393 1.00 65.12 80 TRP A N 1
ATOM 604 C CA . TRP A 1 80 ? -13.616 11.996 1.246 1.00 65.12 80 TRP A CA 1
ATOM 605 C C . TRP A 1 80 ? -13.147 12.822 0.041 1.00 65.12 80 TRP A C 1
ATOM 607 O O . TRP A 1 80 ? -13.942 13.207 -0.816 1.00 65.12 80 TRP A O 1
ATOM 617 N N . HIS A 1 81 ? -11.848 13.097 -0.037 1.00 65.06 81 HIS A N 1
ATOM 618 C CA . HIS A 1 81 ? -11.233 13.758 -1.173 1.00 65.06 81 HIS A CA 1
ATOM 619 C C . HIS A 1 81 ? -10.680 12.660 -2.062 1.00 65.06 81 HIS A C 1
ATOM 621 O O . HIS A 1 81 ? -9.742 11.978 -1.685 1.00 65.06 81 HIS A O 1
ATOM 627 N N . THR A 1 82 ? -11.304 12.455 -3.216 1.00 55.09 82 THR A N 1
ATOM 628 C CA . THR A 1 82 ? -10.803 11.513 -4.223 1.00 55.09 82 THR A CA 1
ATOM 629 C C . THR A 1 82 ? -10.114 12.359 -5.287 1.00 55.09 82 THR A C 1
ATOM 631 O O . THR A 1 82 ? -10.755 13.270 -5.815 1.00 55.09 82 THR A O 1
ATOM 634 N N . LEU A 1 83 ? -8.821 12.126 -5.530 1.00 54.00 83 LEU A N 1
ATOM 635 C CA . LEU A 1 83 ? -8.097 12.709 -6.667 1.00 54.00 83 LEU A CA 1
ATOM 636 C C . LEU A 1 83 ? -8.482 12.011 -7.976 1.00 54.00 83 LEU A C 1
ATOM 638 O O . LEU A 1 83 ? -8.752 10.788 -7.937 1.00 54.00 83 L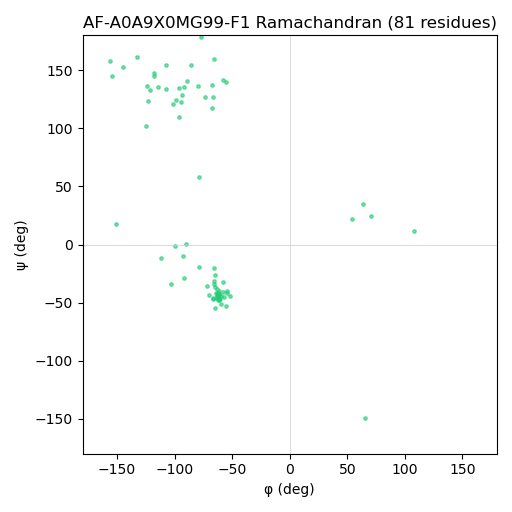EU A O 1
#

Sequence (83 aa):
MNGMRRATKREVEQRKPILDALCQRLGIQDLVLCVADEPFPNAYALGSKTICVTKGLLKTANEEELAGVLAHEIGHVLSWHTL

Foldseek 3Di:
DPAKDFDDPVRCVVCVVLVVVLCVVVVHPDAGEIEGADQDFDKFDDEQRYIYTYPNVVVPDDPVRVSVRVNVRVVCNVVVNGD

Mean predicted aligned error: 4.86 Å